Protein AF-A0A327JQZ3-F1 (afdb_monomer)

Organism: NCBI:txid29408

Sequence (83 aa):
MDARLSPGFRDPVNAAHAVFRAVMDALARPGAVVPLGEFAALAPPAPLRAGAAAVALTLFDQDTPAWLDPPLAAALEHRRVVV

pLDDT: mean 84.64, std 14.23, range [40.44, 98.0]

Structure (mmCIF, N/CA/C/O backbone):
data_AF-A0A327JQZ3-F1
#
_entry.id   AF-A0A327JQZ3-F1
#
loop_
_atom_site.group_PDB
_atom_site.id
_atom_site.type_symbol
_atom_site.label_atom_id
_atom_site.label_alt_id
_atom_site.label_comp_id
_atom_site.label_asym_id
_atom_site.label_entity_id
_atom_site.label_seq_id
_atom_site.pdbx_PDB_ins_code
_atom_site.Cartn_x
_atom_site.Cartn_y
_atom_site.Cartn_z
_atom_site.occupancy
_atom_site.B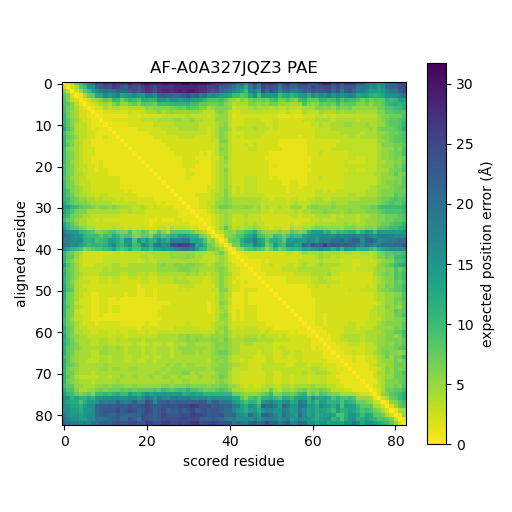_iso_or_equiv
_atom_site.auth_seq_id
_atom_site.auth_comp_id
_atom_site.auth_asym_id
_atom_site.auth_atom_id
_atom_site.pdbx_PDB_model_num
ATOM 1 N N . MET A 1 1 ? -0.549 -20.111 14.628 1.00 40.44 1 MET A N 1
ATOM 2 C CA . MET A 1 1 ? -0.017 -20.603 13.343 1.00 40.44 1 MET A CA 1
ATOM 3 C C . MET A 1 1 ? 0.883 -19.499 12.860 1.00 40.44 1 MET A C 1
ATOM 5 O O . MET A 1 1 ? 0.347 -18.432 12.627 1.00 40.44 1 MET A O 1
ATOM 9 N N . ASP A 1 2 ? 2.197 -19.717 12.820 1.00 44.91 2 ASP A N 1
ATOM 10 C CA . ASP A 1 2 ? 3.182 -18.665 12.546 1.00 44.91 2 ASP A CA 1
ATOM 11 C C . ASP A 1 2 ? 2.817 -17.880 11.278 1.00 44.91 2 ASP A C 1
ATOM 13 O O . ASP A 1 2 ? 2.970 -18.394 10.162 1.00 44.91 2 ASP A O 1
ATOM 17 N N . ALA A 1 3 ? 2.310 -16.651 11.429 1.00 56.47 3 ALA A N 1
ATOM 18 C CA . ALA A 1 3 ? 2.035 -15.785 10.294 1.00 56.47 3 ALA A CA 1
ATOM 19 C C . ALA A 1 3 ? 3.377 -15.326 9.718 1.00 56.47 3 ALA A C 1
ATOM 21 O O . ALA A 1 3 ? 3.963 -14.320 10.120 1.00 56.47 3 ALA A O 1
ATOM 22 N N . ARG A 1 4 ? 3.909 -16.111 8.779 1.00 66.31 4 ARG A N 1
ATOM 23 C CA . ARG A 1 4 ? 5.096 -15.731 8.013 1.00 66.31 4 ARG A CA 1
ATOM 24 C C . ARG A 1 4 ? 4.771 -14.428 7.284 1.00 66.31 4 ARG A C 1
ATOM 26 O O . ARG A 1 4 ? 3.819 -14.377 6.507 1.00 66.31 4 ARG A O 1
ATOM 33 N N . LEU A 1 5 ? 5.555 -13.384 7.554 1.00 74.00 5 LEU A N 1
ATOM 34 C CA . LEU A 1 5 ? 5.446 -12.098 6.868 1.00 74.00 5 LEU A CA 1
ATOM 35 C C . LEU A 1 5 ? 5.462 -12.332 5.354 1.00 74.00 5 LEU A C 1
ATOM 37 O O . LEU A 1 5 ? 6.360 -12.993 4.827 1.00 74.00 5 LEU A O 1
ATOM 41 N N . SER A 1 6 ? 4.450 -11.810 4.664 1.00 80.56 6 SER A N 1
ATOM 42 C CA . SER A 1 6 ? 4.427 -11.832 3.203 1.00 80.56 6 SER A CA 1
ATOM 43 C C . SER A 1 6 ? 5.508 -10.885 2.671 1.00 80.56 6 SER A C 1
ATOM 45 O O . SER A 1 6 ? 5.694 -9.806 3.239 1.00 80.56 6 SER A O 1
ATOM 47 N N . PRO A 1 7 ? 6.242 -11.261 1.612 1.00 86.50 7 PRO A N 1
ATOM 48 C CA . PRO A 1 7 ? 7.259 -10.389 1.040 1.00 86.50 7 PRO A CA 1
ATOM 49 C C . PRO A 1 7 ? 6.624 -9.120 0.452 1.00 86.50 7 PRO A C 1
ATOM 51 O O . PRO A 1 7 ? 5.523 -9.160 -0.098 1.00 86.50 7 PRO A O 1
ATOM 54 N N . GLY A 1 8 ? 7.343 -8.000 0.557 1.00 88.94 8 GLY A N 1
ATOM 55 C CA . GLY A 1 8 ? 7.006 -6.755 -0.134 1.00 88.94 8 GLY A CA 1
ATOM 56 C C . GLY A 1 8 ? 7.408 -6.782 -1.614 1.00 88.94 8 GLY A C 1
ATOM 57 O O . GLY A 1 8 ? 7.497 -7.837 -2.243 1.00 88.94 8 GLY A O 1
ATOM 58 N N . PHE A 1 9 ? 7.681 -5.609 -2.187 1.00 91.19 9 PHE A N 1
ATOM 59 C CA . PHE A 1 9 ? 8.169 -5.508 -3.563 1.00 91.19 9 PHE A CA 1
ATOM 60 C C . PHE A 1 9 ? 9.515 -6.222 -3.761 1.00 91.19 9 PHE A C 1
ATOM 62 O O . PHE A 1 9 ? 10.415 -6.124 -2.930 1.00 91.19 9 PHE A O 1
ATOM 69 N N . ARG A 1 10 ? 9.682 -6.882 -4.916 1.00 90.06 10 ARG A N 1
ATOM 70 C CA . ARG A 1 10 ? 10.959 -7.496 -5.330 1.00 90.06 10 ARG A CA 1
ATOM 71 C C . ARG A 1 10 ? 12.044 -6.455 -5.632 1.00 90.06 10 ARG A C 1
ATOM 73 O O . ARG A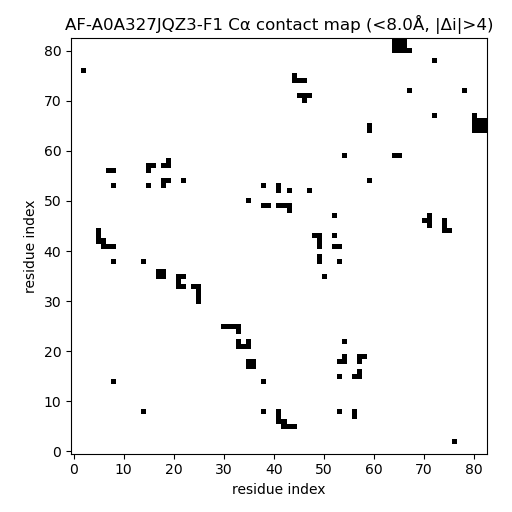 1 10 ? 13.215 -6.712 -5.386 1.00 90.06 10 ARG A O 1
ATOM 80 N N . ASP A 1 11 ? 11.643 -5.309 -6.179 1.00 91.25 11 ASP A N 1
ATOM 81 C CA . ASP A 1 11 ? 12.486 -4.134 -6.424 1.00 91.25 11 ASP A CA 1
ATOM 82 C C . ASP A 1 11 ? 11.818 -2.921 -5.752 1.00 91.25 11 ASP A C 1
ATOM 84 O O . ASP A 1 11 ? 10.987 -2.255 -6.377 1.00 91.25 11 ASP A O 1
ATOM 88 N N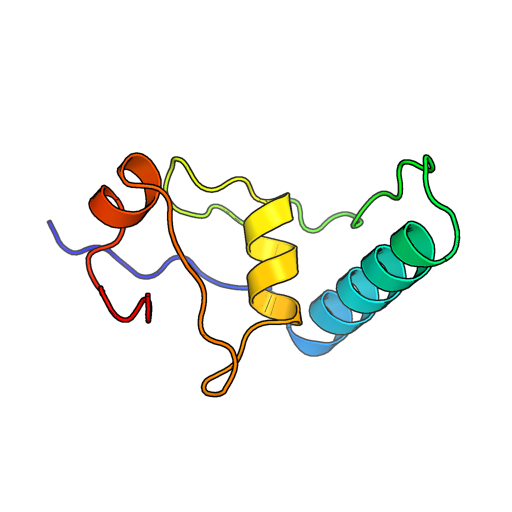 . PRO A 1 12 ? 12.083 -2.691 -4.450 1.00 90.25 12 PRO A N 1
ATOM 89 C CA . PRO A 1 12 ? 11.322 -1.738 -3.647 1.00 90.25 12 PRO A CA 1
ATOM 90 C C . PRO A 1 12 ? 11.367 -0.306 -4.166 1.00 90.25 12 PRO A C 1
ATOM 92 O O . PRO A 1 12 ? 10.341 0.365 -4.162 1.00 90.25 12 PRO A O 1
ATOM 95 N N . VAL A 1 13 ? 12.525 0.151 -4.648 1.00 92.31 13 VAL A N 1
ATOM 96 C CA . VAL A 1 13 ? 12.710 1.544 -5.077 1.00 92.31 13 VAL A CA 1
ATOM 97 C C . VAL A 1 13 ? 11.921 1.816 -6.352 1.00 92.31 13 VAL A C 1
ATOM 99 O O . VAL A 1 13 ? 11.101 2.735 -6.397 1.00 92.31 13 VAL A O 1
ATOM 102 N N . ASN A 1 14 ? 12.128 0.997 -7.385 1.00 91.62 14 ASN A N 1
ATOM 103 C CA . ASN A 1 14 ? 11.468 1.215 -8.669 1.00 91.62 14 ASN A CA 1
ATOM 104 C C . ASN A 1 14 ? 9.958 0.981 -8.571 1.00 91.62 14 ASN A C 1
ATOM 106 O O . ASN A 1 14 ? 9.181 1.743 -9.151 1.00 91.62 14 ASN A O 1
ATOM 110 N N . ALA A 1 15 ? 9.537 -0.031 -7.807 1.00 92.38 15 ALA A N 1
ATOM 111 C CA . ALA A 1 15 ? 8.122 -0.314 -7.607 1.00 92.38 15 ALA A CA 1
ATOM 112 C C . ALA A 1 15 ? 7.419 0.810 -6.833 1.00 92.38 15 ALA A C 1
ATOM 114 O O . ALA A 1 15 ? 6.398 1.307 -7.307 1.00 92.38 15 ALA A O 1
ATOM 115 N N . ALA A 1 16 ? 7.982 1.274 -5.711 1.00 92.88 16 ALA A N 1
ATOM 116 C CA . ALA A 1 16 ? 7.391 2.365 -4.937 1.00 92.88 16 ALA A CA 1
ATOM 117 C C . ALA A 1 16 ? 7.275 3.651 -5.772 1.00 92.88 16 ALA A C 1
ATOM 119 O O . ALA A 1 16 ? 6.219 4.279 -5.801 1.00 92.88 16 ALA A O 1
ATOM 120 N N . HIS A 1 17 ? 8.308 4.017 -6.537 1.00 94.19 17 HIS A N 1
ATOM 121 C CA . HIS A 1 17 ? 8.243 5.194 -7.410 1.00 94.19 17 HIS A CA 1
ATOM 122 C C . HIS A 1 17 ? 7.162 5.080 -8.491 1.00 94.19 17 HIS A C 1
ATOM 124 O O . HIS A 1 17 ? 6.437 6.042 -8.750 1.00 94.19 17 HIS A O 1
ATOM 130 N N . ALA A 1 18 ? 7.042 3.920 -9.135 1.00 94.19 18 ALA A N 1
ATOM 131 C CA . ALA A 1 18 ? 6.031 3.698 -10.160 1.00 94.19 18 ALA A CA 1
ATOM 132 C C . ALA A 1 18 ? 4.606 3.738 -9.583 1.00 94.19 18 ALA A C 1
ATOM 134 O O . ALA A 1 18 ? 3.739 4.396 -10.161 1.00 94.19 18 ALA A O 1
ATOM 135 N N . VAL A 1 19 ? 4.375 3.117 -8.419 1.00 95.44 19 VAL A N 1
ATOM 136 C CA . VAL A 1 19 ? 3.083 3.190 -7.718 1.00 95.44 19 VAL A CA 1
ATOM 137 C C . VAL A 1 19 ? 2.774 4.621 -7.294 1.00 95.44 19 VAL A C 1
ATOM 139 O O . VAL A 1 19 ? 1.662 5.088 -7.528 1.00 95.44 19 VAL A O 1
ATOM 142 N N . PHE A 1 20 ? 3.745 5.346 -6.733 1.00 95.62 20 PHE A N 1
ATOM 143 C CA . PHE A 1 20 ? 3.564 6.741 -6.334 1.00 95.62 20 PHE A CA 1
ATOM 144 C C . PHE A 1 20 ? 3.122 7.595 -7.524 1.00 95.62 20 PHE A C 1
ATOM 146 O O . PHE A 1 20 ? 2.125 8.310 -7.436 1.00 95.62 20 PHE A O 1
ATOM 153 N N . ARG A 1 21 ? 3.797 7.466 -8.674 1.00 95.50 21 ARG A N 1
ATOM 154 C CA . ARG A 1 21 ? 3.410 8.172 -9.906 1.00 95.50 21 ARG A CA 1
ATOM 155 C C . ARG A 1 21 ? 1.999 7.812 -10.355 1.00 95.50 21 ARG A C 1
ATOM 157 O O . ARG A 1 21 ? 1.231 8.713 -10.663 1.00 95.50 21 ARG A O 1
ATOM 164 N N . ALA A 1 22 ? 1.640 6.530 -10.345 1.00 95.50 22 ALA A N 1
ATOM 165 C CA . ALA A 1 22 ? 0.300 6.091 -10.723 1.00 95.50 22 ALA A CA 1
ATOM 166 C C . ALA A 1 22 ? -0.787 6.656 -9.786 1.00 95.50 22 ALA A C 1
ATOM 168 O O . ALA A 1 22 ? -1.843 7.084 -10.253 1.00 95.50 22 ALA A O 1
ATOM 169 N N . VAL A 1 23 ? -0.518 6.716 -8.476 1.00 95.50 23 VAL A N 1
ATOM 170 C CA . VAL A 1 23 ? -1.416 7.345 -7.494 1.00 95.50 23 VAL A CA 1
ATOM 171 C C . VAL A 1 23 ? -1.550 8.841 -7.769 1.00 95.50 23 VAL A C 1
ATOM 173 O O . VAL A 1 23 ? -2.670 9.342 -7.865 1.00 95.50 23 VAL A O 1
ATOM 176 N N . MET A 1 24 ? -0.438 9.553 -7.959 1.00 97.31 24 MET A N 1
ATOM 177 C CA . MET A 1 24 ? -0.465 10.986 -8.269 1.00 97.31 24 MET A CA 1
ATOM 178 C C . MET A 1 24 ? -1.199 11.278 -9.586 1.00 97.31 24 MET A C 1
ATOM 180 O O . MET A 1 24 ? -1.988 12.219 -9.652 1.00 97.31 24 MET A O 1
ATOM 184 N N . ASP A 1 25 ? -1.017 10.437 -10.604 1.00 97.06 25 ASP A N 1
ATOM 185 C CA . ASP A 1 25 ? -1.700 10.536 -11.897 1.00 97.06 25 ASP A CA 1
ATOM 186 C C . ASP A 1 25 ? -3.215 10.311 -11.793 1.00 97.06 25 ASP A C 1
ATOM 188 O O . ASP A 1 25 ? -3.977 10.915 -12.559 1.00 97.06 25 ASP A O 1
ATOM 192 N N . ALA A 1 26 ? -3.650 9.435 -10.880 1.00 96.19 26 ALA A N 1
ATOM 193 C CA . ALA A 1 26 ? -5.060 9.185 -10.591 1.00 96.19 26 ALA A CA 1
ATOM 194 C C . ALA A 1 26 ? -5.682 10.348 -9.807 1.00 96.19 26 ALA A C 1
ATOM 196 O O . ALA A 1 26 ? -6.783 10.794 -10.130 1.00 96.19 26 ALA A O 1
ATOM 197 N N . LEU A 1 27 ? -4.957 10.889 -8.822 1.00 97.06 27 LEU A N 1
ATOM 198 C CA . LEU A 1 27 ? -5.396 12.051 -8.042 1.00 97.06 27 LEU A CA 1
ATOM 199 C C . LEU A 1 27 ? -5.49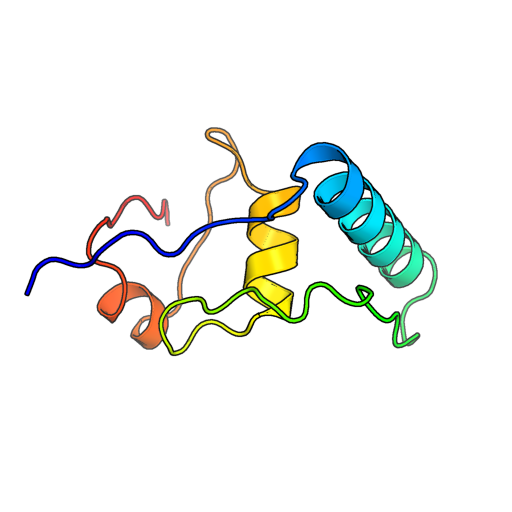6 13.318 -8.902 1.00 97.06 27 LEU A C 1
ATOM 201 O O . LEU A 1 27 ? -6.435 14.094 -8.742 1.00 97.06 27 LEU A O 1
ATOM 205 N N . ALA A 1 28 ? -4.572 13.511 -9.847 1.00 98.00 28 ALA A N 1
ATOM 206 C CA . ALA A 1 28 ? -4.588 14.645 -10.770 1.00 98.00 28 ALA A CA 1
ATOM 207 C C . ALA A 1 28 ? -5.737 14.587 -11.795 1.00 98.00 28 ALA A C 1
ATOM 209 O O . ALA A 1 28 ? -6.088 15.611 -12.383 1.00 98.00 28 ALA A O 1
ATOM 210 N N . ARG A 1 29 ? -6.320 13.403 -12.036 1.00 97.62 29 ARG A N 1
ATOM 211 C CA . ARG A 1 29 ? -7.401 13.184 -13.013 1.00 97.62 29 ARG A CA 1
ATOM 212 C C . ARG A 1 29 ? -8.528 12.344 -12.400 1.00 97.62 29 ARG A C 1
ATOM 214 O O . ARG A 1 29 ? -8.672 11.168 -12.749 1.00 97.62 29 ARG A O 1
ATOM 221 N N . PRO A 1 30 ? -9.345 12.929 -11.507 1.00 96.06 30 PRO A N 1
ATOM 222 C CA . PRO A 1 30 ? -10.449 12.215 -10.881 1.00 96.06 30 PRO A CA 1
ATOM 223 C C . PRO A 1 30 ? -11.361 11.537 -11.913 1.00 96.06 30 PRO A C 1
ATOM 225 O O . PRO A 1 30 ? -11.734 12.135 -12.920 1.00 96.06 30 PRO A O 1
ATOM 228 N N . GLY A 1 31 ? -11.709 10.274 -11.659 1.00 95.56 31 GLY A N 1
ATOM 229 C CA . GLY A 1 31 ? -12.510 9.441 -12.564 1.00 95.56 31 GLY A CA 1
ATOM 230 C C . GLY A 1 31 ? -11.701 8.616 -13.573 1.00 95.56 31 GLY A C 1
ATOM 231 O O . GLY A 1 31 ? -12.265 7.720 -14.199 1.00 95.56 31 GLY A O 1
ATOM 232 N N . ALA A 1 32 ? -10.392 8.849 -13.710 1.00 94.81 32 ALA A N 1
ATOM 233 C CA . ALA A 1 32 ? -9.524 7.991 -14.513 1.00 94.81 32 ALA A CA 1
ATOM 234 C C . ALA A 1 32 ? -9.143 6.703 -13.761 1.00 94.81 32 ALA A C 1
ATOM 236 O O . ALA A 1 32 ? -8.730 6.737 -12.602 1.00 94.81 32 ALA A O 1
ATOM 237 N N . VAL A 1 33 ? -9.211 5.560 -14.451 1.00 93.94 33 VA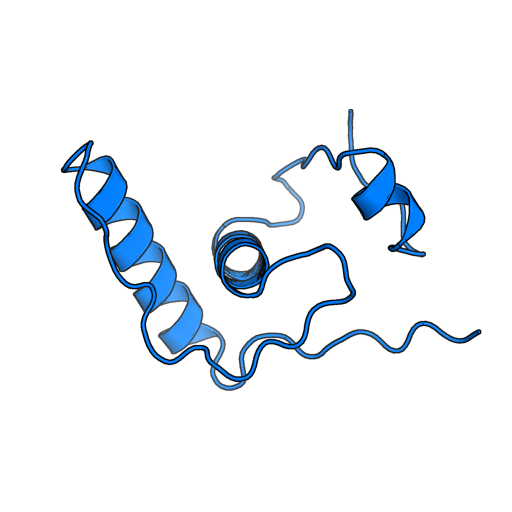L A N 1
ATOM 238 C CA . VAL A 1 33 ? -8.641 4.295 -13.966 1.00 93.94 33 VAL A CA 1
ATOM 239 C C . VAL A 1 33 ? -7.177 4.235 -14.393 1.00 93.94 33 VAL A C 1
ATOM 241 O O . VAL A 1 33 ? -6.880 4.071 -15.575 1.00 93.94 33 VAL A O 1
ATOM 244 N N . VAL A 1 34 ? -6.263 4.379 -13.432 1.00 93.81 34 VAL A N 1
ATOM 245 C CA . VAL A 1 34 ? -4.817 4.306 -13.675 1.00 93.81 34 VAL A CA 1
ATOM 246 C C . VAL A 1 34 ? -4.300 2.927 -13.254 1.00 93.81 34 VAL A C 1
ATOM 248 O O . VAL A 1 34 ? -4.480 2.540 -12.097 1.00 93.81 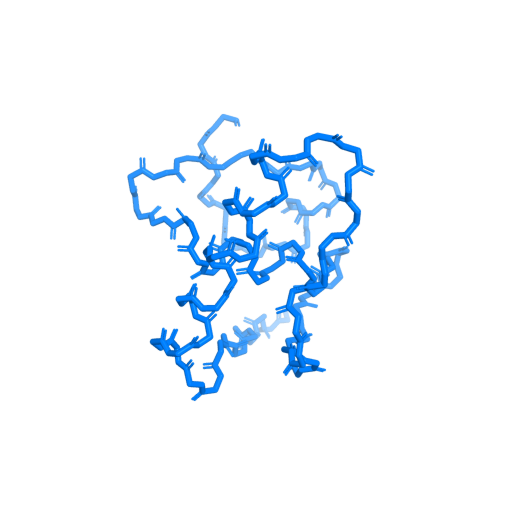34 VAL A O 1
ATOM 251 N N . PRO A 1 35 ? -3.673 2.156 -14.159 1.00 91.12 35 PRO A N 1
ATOM 252 C CA . PRO A 1 35 ? -3.075 0.883 -13.793 1.00 91.12 35 PRO A CA 1
ATOM 253 C C . PRO A 1 35 ? -1.857 1.122 -12.899 1.00 91.12 35 PRO A C 1
ATOM 255 O O . PRO A 1 35 ? -0.993 1.934 -13.218 1.00 91.12 35 PRO A O 1
ATOM 258 N N . LEU A 1 36 ? -1.752 0.362 -11.809 1.00 87.19 36 LEU A N 1
ATOM 259 C CA . LEU A 1 36 ? -0.568 0.404 -10.953 1.00 87.19 36 LEU A CA 1
ATOM 260 C C . LEU A 1 36 ? 0.635 -0.314 -11.588 1.00 87.19 36 LEU A C 1
ATOM 262 O O . LEU A 1 36 ? 1.701 -0.232 -11.023 1.00 87.19 36 LEU A O 1
ATOM 266 N N . GLY A 1 37 ? 0.518 -0.971 -12.748 1.00 74.81 37 GLY A N 1
ATOM 267 C CA . GLY A 1 37 ? 1.611 -1.719 -13.394 1.00 74.81 37 GLY A CA 1
ATOM 268 C C . GLY A 1 37 ? 1.681 -3.198 -12.986 1.00 74.81 37 GLY A C 1
ATOM 269 O O . GLY A 1 37 ? 0.874 -3.673 -12.184 1.00 74.81 37 GLY A O 1
ATOM 270 N N . GLU A 1 38 ? 2.633 -3.950 -13.554 1.00 66.88 38 GLU A N 1
ATOM 271 C CA . GLU A 1 38 ? 2.861 -5.378 -13.260 1.00 66.88 38 GLU A CA 1
ATOM 272 C C . GLU A 1 38 ? 3.538 -5.583 -11.892 1.00 66.88 38 GLU A C 1
ATOM 274 O O . GLU A 1 38 ? 4.641 -6.111 -11.774 1.00 66.88 38 GLU A O 1
ATOM 279 N N . PHE A 1 39 ? 2.855 -5.213 -10.811 1.00 63.72 39 PHE A N 1
ATOM 280 C CA . PHE A 1 39 ? 3.242 -5.599 -9.446 1.00 63.72 39 PHE A CA 1
ATOM 281 C C . PHE A 1 39 ? 2.566 -6.908 -9.017 1.00 63.72 39 PHE A C 1
ATOM 283 O O . PHE A 1 39 ? 2.290 -7.147 -7.842 1.00 63.72 39 PHE A O 1
ATOM 290 N N . ALA A 1 40 ? 2.340 -7.774 -10.010 1.00 52.22 40 ALA A N 1
ATOM 291 C CA . ALA A 1 40 ? 1.530 -8.990 -10.004 1.00 52.22 40 ALA A CA 1
ATOM 292 C C . ALA A 1 40 ? 1.981 -10.094 -9.028 1.00 52.22 40 ALA A C 1
ATOM 294 O O . ALA A 1 40 ? 1.340 -11.136 -8.958 1.00 52.22 40 ALA A O 1
ATOM 295 N N . ALA A 1 41 ? 3.053 -9.888 -8.264 1.00 67.94 41 ALA A N 1
ATOM 296 C CA . ALA A 1 41 ? 3.565 -10.885 -7.328 1.00 67.94 41 ALA A CA 1
ATOM 297 C C . ALA A 1 41 ? 3.275 -10.574 -5.852 1.00 67.94 41 ALA A C 1
ATOM 299 O O . ALA A 1 41 ? 3.638 -11.380 -4.997 1.00 67.94 41 ALA A O 1
ATOM 300 N N . LEU A 1 42 ? 2.635 -9.442 -5.522 1.00 88.12 42 LEU A N 1
ATOM 301 C CA . LEU A 1 42 ? 2.190 -9.239 -4.144 1.00 88.12 42 LEU A CA 1
ATOM 302 C C . LEU A 1 42 ? 1.079 -10.244 -3.824 1.00 88.12 42 LEU A C 1
ATOM 304 O O . LEU A 1 42 ? -0.010 -10.190 -4.395 1.00 88.12 42 LEU A O 1
ATOM 308 N N . ALA A 1 43 ? 1.363 -11.129 -2.873 1.00 88.38 43 ALA A N 1
ATOM 309 C CA . ALA A 1 43 ? 0.416 -12.075 -2.297 1.00 88.38 43 ALA A CA 1
ATOM 310 C C . ALA A 1 43 ? 0.155 -11.707 -0.824 1.00 88.38 43 ALA A C 1
ATOM 312 O O . ALA A 1 43 ? 0.594 -12.433 0.069 1.00 88.38 43 ALA A O 1
ATOM 313 N N . PRO A 1 44 ? -0.478 -10.548 -0.547 1.00 87.44 44 PRO A N 1
ATOM 314 C CA . PRO A 1 44 ? -0.806 -10.163 0.819 1.00 87.44 44 PRO A CA 1
ATOM 315 C C . PRO A 1 44 ? -1.828 -11.138 1.430 1.00 87.44 44 PRO A C 1
ATOM 317 O O . PRO A 1 44 ? -2.582 -11.785 0.694 1.00 87.44 44 PRO A O 1
ATOM 320 N N . PRO A 1 45 ? -1.898 -11.233 2.769 1.00 85.44 45 PRO A N 1
ATOM 321 C CA . PRO A 1 45 ? -2.906 -12.050 3.425 1.00 85.44 45 PRO A CA 1
ATOM 322 C C . PRO A 1 45 ? -4.309 -11.542 3.079 1.00 85.44 45 PRO A C 1
ATOM 324 O O . PRO A 1 45 ? -4.584 -10.339 3.106 1.00 85.44 45 PRO A O 1
ATOM 327 N N . ALA A 1 46 ? -5.216 -12.470 2.775 1.00 86.38 46 ALA A N 1
ATOM 328 C CA . ALA A 1 46 ? -6.626 -12.139 2.625 1.00 86.38 46 ALA A CA 1
ATOM 329 C C . ALA A 1 46 ? -7.152 -11.490 3.925 1.00 86.38 46 ALA A C 1
ATOM 331 O O . ALA A 1 46 ? -6.760 -11.931 5.006 1.00 86.38 46 ALA A O 1
ATOM 332 N N . PRO A 1 47 ? -8.036 -10.475 3.853 1.00 90.62 47 PRO A N 1
ATOM 333 C CA . PRO A 1 47 ? -8.743 -9.978 2.665 1.00 90.62 47 PRO A CA 1
ATOM 334 C C . PRO A 1 47 ? -8.040 -8.837 1.896 1.00 90.62 47 PRO A C 1
ATOM 336 O O . PRO A 1 47 ? -8.644 -8.266 0.983 1.00 90.62 47 PRO A O 1
ATOM 339 N N . LEU A 1 48 ? -6.793 -8.477 2.225 1.00 89.38 48 LEU A N 1
ATOM 340 C CA . LEU A 1 48 ? -6.101 -7.361 1.572 1.00 89.38 48 LEU A CA 1
ATOM 341 C C . LEU A 1 48 ? -5.856 -7.658 0.085 1.00 89.38 48 LEU A C 1
ATOM 343 O O . LEU A 1 48 ? -5.339 -8.709 -0.281 1.00 89.38 48 LEU A O 1
ATOM 347 N N . ARG A 1 49 ? -6.209 -6.718 -0.799 1.00 90.25 49 ARG A N 1
ATOM 348 C CA . ARG A 1 49 ? -5.974 -6.862 -2.247 1.00 90.25 49 ARG A CA 1
ATOM 349 C C . ARG A 1 49 ? -4.582 -6.355 -2.618 1.00 90.25 49 ARG A C 1
ATOM 351 O O . ARG A 1 49 ? -4.110 -5.373 -2.051 1.00 90.25 49 ARG A O 1
ATOM 358 N N . ALA A 1 50 ? -3.969 -6.957 -3.638 1.00 91.31 50 ALA A N 1
ATOM 359 C CA . ALA A 1 50 ? -2.620 -6.607 -4.097 1.00 91.31 50 ALA A CA 1
ATOM 360 C C . ALA A 1 50 ? -2.441 -5.109 -4.414 1.00 91.31 50 ALA A C 1
ATOM 362 O O . ALA A 1 50 ? -1.423 -4.530 -4.053 1.00 91.31 50 ALA A O 1
ATOM 363 N N . GLY A 1 51 ? -3.441 -4.456 -5.021 1.00 91.75 51 GLY A N 1
ATOM 364 C CA . GLY A 1 51 ? -3.383 -3.014 -5.298 1.00 91.75 51 GLY A CA 1
ATOM 365 C C . GLY A 1 51 ? -3.338 -2.156 -4.029 1.00 91.75 51 GLY A C 1
ATOM 366 O O . GLY A 1 51 ? -2.527 -1.243 -3.938 1.00 91.75 51 GLY A O 1
ATOM 367 N N . ALA A 1 52 ? -4.149 -2.487 -3.020 1.00 91.88 52 ALA A N 1
ATOM 368 C CA . ALA A 1 52 ? -4.129 -1.792 -1.733 1.00 91.88 52 ALA A CA 1
ATOM 369 C C . ALA A 1 52 ? -2.808 -2.033 -0.983 1.00 91.88 52 ALA A C 1
ATOM 371 O O . ALA A 1 52 ? -2.243 -1.097 -0.426 1.00 91.88 52 ALA A O 1
ATOM 372 N N . ALA A 1 53 ? -2.273 -3.258 -1.037 1.00 92.00 53 ALA A N 1
ATOM 373 C CA . ALA A 1 53 ? -0.954 -3.568 -0.491 1.00 92.00 53 ALA A CA 1
ATOM 374 C C . ALA A 1 53 ? 0.165 -2.777 -1.189 1.00 92.00 53 ALA A C 1
ATOM 376 O O . ALA A 1 53 ? 1.049 -2.260 -0.514 1.00 92.00 53 ALA A O 1
ATOM 377 N N . ALA A 1 54 ? 0.117 -2.633 -2.517 1.00 94.12 54 ALA A N 1
ATOM 378 C CA . ALA A 1 54 ? 1.095 -1.847 -3.268 1.00 94.12 54 ALA A CA 1
ATOM 379 C C . ALA A 1 54 ? 1.076 -0.365 -2.858 1.00 94.12 54 ALA A C 1
ATOM 381 O O . ALA A 1 54 ? 2.133 0.233 -2.658 1.00 94.12 54 ALA A O 1
ATOM 382 N N . VAL A 1 55 ? -0.118 0.212 -2.687 1.00 94.12 55 VAL A N 1
ATOM 383 C CA . VAL A 1 55 ? 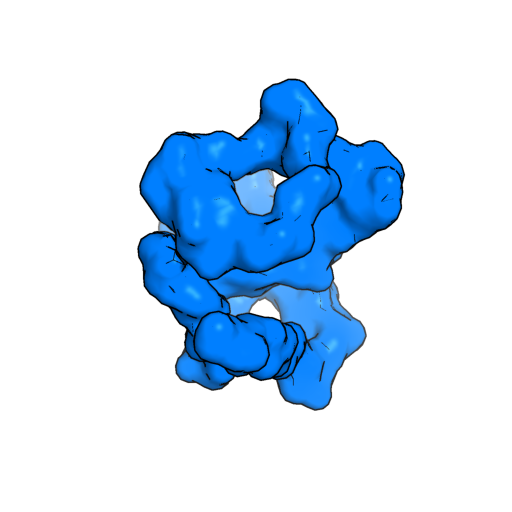-0.284 1.590 -2.200 1.00 94.12 55 VAL A CA 1
ATOM 384 C C . VAL A 1 55 ? 0.250 1.727 -0.773 1.00 94.12 55 VAL A C 1
ATOM 386 O O . VAL A 1 55 ? 1.037 2.633 -0.514 1.00 94.12 55 VAL A O 1
ATOM 389 N N . ALA A 1 56 ? -0.093 0.802 0.129 1.00 92.94 56 ALA A N 1
ATOM 390 C CA . ALA A 1 56 ? 0.395 0.817 1.508 1.00 92.94 56 ALA A CA 1
ATOM 391 C C . ALA A 1 56 ? 1.930 0.709 1.585 1.00 92.94 56 ALA A C 1
ATOM 393 O O . ALA A 1 56 ? 2.557 1.524 2.247 1.00 92.94 56 ALA A O 1
ATOM 394 N N . LEU A 1 57 ? 2.550 -0.216 0.840 1.00 92.62 57 LEU A N 1
ATOM 395 C CA . LEU A 1 57 ? 4.015 -0.362 0.757 1.00 92.62 57 LEU A CA 1
ATOM 396 C C . LEU A 1 57 ? 4.733 0.872 0.188 1.00 92.62 57 LEU A C 1
ATOM 398 O O . LEU A 1 57 ? 5.947 0.981 0.327 1.00 92.62 57 LEU A O 1
ATOM 402 N N . THR A 1 58 ? 4.005 1.754 -0.496 1.00 94.69 58 THR A N 1
ATOM 403 C CA . THR A 1 58 ? 4.558 2.953 -1.134 1.00 94.69 58 THR A CA 1
ATOM 404 C C . THR A 1 58 ? 4.375 4.201 -0.279 1.00 94.69 58 THR A C 1
ATOM 406 O O . THR A 1 58 ? 5.251 5.060 -0.272 1.00 94.69 58 THR A O 1
ATOM 409 N N . LEU A 1 59 ? 3.227 4.332 0.390 1.00 95.12 59 LEU A N 1
ATOM 410 C CA . LEU A 1 59 ? 2.826 5.573 1.056 1.00 95.12 59 LEU A CA 1
ATOM 411 C C . LEU A 1 59 ? 2.903 5.510 2.577 1.00 95.12 59 LEU A C 1
ATOM 413 O O . LEU A 1 59 ? 2.938 6.563 3.202 1.00 95.12 59 LEU A O 1
ATOM 417 N N . PHE A 1 60 ? 2.839 4.318 3.172 1.00 94.00 60 PHE A N 1
ATOM 418 C CA . PHE A 1 60 ? 2.787 4.196 4.624 1.00 94.00 60 PHE A CA 1
ATOM 419 C C . PHE A 1 60 ? 4.189 4.018 5.187 1.00 94.00 60 PHE A C 1
ATOM 421 O O . PHE A 1 60 ? 5.005 3.253 4.672 1.00 94.00 60 PHE A O 1
ATOM 428 N N . ASP A 1 61 ? 4.424 4.688 6.301 1.00 91.38 61 ASP A N 1
ATOM 429 C CA . ASP A 1 61 ? 5.625 4.593 7.110 1.00 91.38 61 ASP A CA 1
ATOM 430 C C . ASP A 1 61 ? 5.251 4.622 8.604 1.00 91.38 61 ASP A C 1
ATOM 432 O O . ASP A 1 61 ? 4.077 4.545 8.978 1.00 91.38 61 ASP A O 1
ATOM 436 N N . GLN A 1 62 ? 6.254 4.713 9.477 1.00 89.69 62 GLN A N 1
ATOM 437 C CA . GLN A 1 62 ? 6.062 4.795 10.929 1.00 89.69 62 GLN A CA 1
ATOM 438 C C . GLN A 1 62 ? 5.260 6.020 11.404 1.00 89.69 62 GLN A C 1
ATOM 440 O O . GLN A 1 62 ? 4.725 5.984 12.514 1.00 89.69 62 GLN A O 1
ATOM 445 N N . ASP A 1 63 ? 5.173 7.072 10.589 1.00 91.69 63 ASP A N 1
ATOM 446 C CA . ASP A 1 63 ? 4.512 8.342 10.904 1.00 91.69 63 ASP A CA 1
ATOM 447 C C . ASP A 1 63 ? 3.119 8.444 10.259 1.00 91.69 63 ASP A C 1
ATOM 449 O O . ASP A 1 63 ? 2.427 9.454 10.410 1.00 91.69 63 ASP A O 1
ATOM 453 N N . THR A 1 64 ? 2.676 7.372 9.593 1.00 89.62 64 THR A N 1
ATOM 454 C CA . THR A 1 64 ? 1.391 7.287 8.896 1.00 89.62 64 THR A CA 1
ATOM 455 C C . THR A 1 64 ? 0.470 6.266 9.576 1.00 89.62 64 THR A C 1
ATOM 457 O O . THR A 1 64 ? 0.426 5.098 9.178 1.00 89.62 64 THR A O 1
ATOM 460 N N . PRO A 1 65 ? -0.299 6.666 10.608 1.00 88.94 65 PRO A N 1
ATOM 461 C CA . PRO A 1 65 ? -1.366 5.840 11.154 1.00 88.94 65 PRO A CA 1
ATOM 462 C C . PRO A 1 65 ? -2.334 5.379 10.065 1.00 88.94 65 PRO A C 1
ATOM 464 O O . PRO A 1 65 ? -2.847 6.184 9.289 1.00 88.94 65 PRO A O 1
ATOM 467 N N . ALA A 1 66 ? -2.617 4.081 10.041 1.00 87.69 66 ALA A N 1
ATOM 468 C CA . ALA A 1 66 ? -3.665 3.500 9.219 1.00 87.69 66 ALA A CA 1
ATOM 469 C C . ALA A 1 66 ? -4.744 2.918 10.128 1.00 87.69 66 ALA A C 1
ATOM 471 O O . ALA A 1 66 ? -4.406 2.348 11.165 1.00 87.69 66 ALA A O 1
ATOM 472 N N . TRP A 1 67 ? -6.001 3.029 9.699 1.00 90.31 67 TRP A N 1
ATOM 473 C CA . TRP A 1 67 ? -7.140 2.276 10.223 1.00 90.31 67 TRP A CA 1
ATOM 474 C C . TRP A 1 67 ? -7.335 1.010 9.384 1.00 90.31 67 TRP A C 1
ATOM 476 O O . TRP A 1 67 ? -7.180 1.050 8.161 1.00 90.31 67 TRP A O 1
ATOM 486 N N . LEU A 1 68 ? -7.708 -0.101 10.021 1.00 89.19 68 LEU A N 1
ATOM 487 C CA . LEU A 1 68 ? -8.080 -1.340 9.338 1.00 89.19 68 LEU A CA 1
ATOM 488 C C . LEU A 1 68 ? -9.513 -1.714 9.698 1.00 89.19 68 LEU A C 1
ATOM 490 O O . LEU A 1 68 ? -9.888 -1.706 10.873 1.00 89.19 68 LEU A O 1
ATOM 494 N N . ASP A 1 69 ? -10.289 -2.118 8.697 1.00 89.44 69 ASP A N 1
ATOM 495 C CA . ASP A 1 69 ? -11.621 -2.655 8.929 1.00 89.44 69 ASP A CA 1
ATOM 496 C C . ASP A 1 69 ? -11.556 -3.971 9.729 1.00 89.44 69 ASP A C 1
ATOM 498 O O . ASP A 1 69 ? -10.558 -4.694 9.645 1.00 89.44 69 ASP A O 1
ATOM 502 N N . PRO A 1 70 ? -12.595 -4.319 10.515 1.00 89.19 70 PRO A N 1
ATOM 503 C CA . PRO A 1 70 ? -12.532 -5.463 11.428 1.00 89.19 70 PRO A CA 1
ATOM 504 C C . PRO A 1 70 ? -12.125 -6.798 10.772 1.00 89.19 70 PRO A C 1
ATOM 506 O O . PRO A 1 70 ? -11.313 -7.508 11.369 1.00 89.19 70 PRO A O 1
ATOM 509 N N . PRO A 1 71 ? -12.607 -7.148 9.559 1.00 89.12 71 PRO A N 1
ATOM 510 C CA . PRO A 1 71 ? -12.122 -8.319 8.827 1.00 89.12 71 PRO A CA 1
ATOM 511 C C . PRO A 1 71 ? -10.613 -8.312 8.563 1.00 89.12 71 PRO A C 1
ATOM 513 O O . PRO A 1 71 ? -9.944 -9.320 8.798 1.00 89.12 71 PRO A O 1
ATOM 516 N N . LEU A 1 72 ? -10.063 -7.190 8.094 1.00 87.56 72 LEU A N 1
ATOM 517 C CA . LEU A 1 72 ? -8.636 -7.069 7.807 1.00 87.56 72 LEU A CA 1
ATOM 518 C C . LEU A 1 72 ? -7.794 -7.016 9.090 1.00 87.56 72 LEU A C 1
ATOM 520 O O . LEU A 1 72 ? -6.748 -7.658 9.166 1.00 87.56 72 LEU A O 1
ATOM 524 N N . ALA A 1 73 ? -8.276 -6.331 10.127 1.00 87.38 73 ALA A N 1
ATOM 525 C CA . ALA A 1 73 ? -7.626 -6.281 11.434 1.00 87.38 73 ALA A CA 1
ATOM 526 C C . ALA A 1 73 ? -7.547 -7.663 12.109 1.00 87.38 73 ALA A C 1
ATOM 528 O O . ALA A 1 73 ? -6.560 -7.965 12.776 1.00 87.38 73 ALA A O 1
ATOM 529 N N . ALA A 1 74 ? -8.566 -8.512 11.936 1.00 85.25 74 ALA A N 1
ATOM 530 C CA . ALA A 1 74 ? -8.579 -9.872 12.475 1.00 85.25 74 ALA A CA 1
ATOM 531 C C . ALA A 1 74 ? -7.603 -10.817 11.752 1.00 85.25 74 ALA A C 1
ATOM 533 O O . ALA A 1 74 ? -7.137 -11.786 12.350 1.00 85.25 74 ALA A O 1
ATOM 534 N N . ALA A 1 75 ? -7.290 -10.539 10.483 1.00 81.94 75 ALA A N 1
ATOM 535 C CA . ALA A 1 75 ? -6.384 -11.350 9.672 1.00 81.94 75 ALA A CA 1
ATOM 536 C C . ALA A 1 75 ? -4.891 -11.063 9.929 1.00 81.94 75 ALA A C 1
ATOM 538 O O . ALA A 1 75 ? -4.041 -11.865 9.540 1.00 81.94 75 ALA A O 1
ATOM 539 N N . LEU A 1 76 ? -4.551 -9.938 10.570 1.00 74.56 76 LEU A N 1
ATOM 540 C CA . LEU A 1 76 ? -3.169 -9.525 10.829 1.00 74.56 76 LEU A CA 1
ATOM 541 C C . LEU A 1 76 ? -2.801 -9.733 12.308 1.00 74.56 76 LEU A C 1
ATOM 543 O O . LEU A 1 76 ? -3.402 -9.138 13.199 1.00 74.56 76 LEU A O 1
ATOM 547 N N . GLU A 1 77 ? -1.773 -10.542 12.588 1.00 62.88 77 GLU A N 1
ATOM 548 C CA . GLU A 1 77 ? -1.320 -10.813 13.969 1.00 62.88 77 GLU A CA 1
ATOM 549 C C . GLU A 1 77 ? -0.730 -9.567 14.669 1.00 62.88 77 GLU A C 1
ATOM 551 O O . GLU A 1 77 ? -0.879 -9.404 15.883 1.00 62.88 77 GLU A O 1
ATOM 556 N N . HIS A 1 78 ? -0.094 -8.655 13.922 1.00 61.56 78 HIS A N 1
ATOM 557 C CA . HIS A 1 78 ? 0.589 -7.475 14.467 1.00 61.56 78 HIS A CA 1
ATOM 558 C C . HIS A 1 78 ? -0.324 -6.241 14.461 1.00 61.56 78 HIS A C 1
ATOM 560 O O . HIS A 1 78 ? -0.378 -5.471 13.503 1.00 61.56 78 HIS A O 1
ATOM 566 N N . ARG A 1 79 ? -1.039 -6.037 15.571 1.00 57.34 79 ARG A N 1
ATOM 567 C CA . ARG A 1 79 ? -1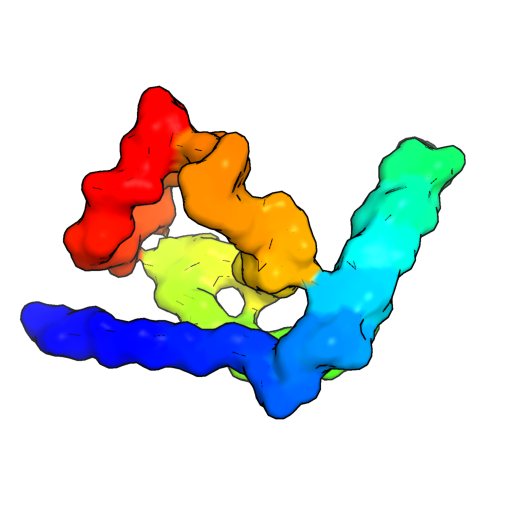.970 -4.917 15.782 1.00 57.34 79 ARG A CA 1
ATOM 568 C C . ARG A 1 79 ? -1.256 -3.648 16.258 1.00 57.34 79 ARG A C 1
ATOM 570 O O . ARG A 1 79 ? -1.328 -3.299 17.434 1.00 57.34 79 ARG A O 1
ATOM 577 N N . ARG A 1 80 ? -0.591 -2.923 15.358 1.00 55.31 80 ARG A N 1
ATOM 578 C CA . ARG A 1 80 ? -0.336 -1.482 15.559 1.00 55.31 80 ARG A CA 1
ATOM 579 C C . ARG A 1 80 ? -0.966 -0.687 14.424 1.00 55.31 80 ARG A C 1
ATOM 581 O O . ARG A 1 80 ? -0.313 -0.294 13.472 1.00 55.31 80 ARG A O 1
ATOM 588 N N . VAL A 1 81 ? -2.267 -0.502 14.579 1.00 55.34 81 VAL A N 1
ATOM 589 C CA . VAL A 1 81 ? -3.175 0.313 13.770 1.00 55.34 81 VAL A CA 1
ATOM 590 C C . VAL A 1 81 ? -3.671 1.359 14.757 1.00 55.34 81 VAL A C 1
ATOM 592 O O . VAL A 1 81 ? -4.204 0.989 15.806 1.00 55.34 81 VAL A O 1
ATOM 595 N N . VAL A 1 82 ? -3.355 2.631 14.527 1.00 54.75 82 VAL A N 1
ATOM 596 C CA . VAL A 1 82 ? -3.663 3.696 15.488 1.00 54.75 82 VAL A CA 1
ATOM 597 C C . VAL A 1 82 ? -4.921 4.410 15.004 1.00 54.75 82 VAL A C 1
ATOM 599 O O . VAL A 1 82 ? -4.857 5.188 14.058 1.00 54.75 82 VAL A O 1
ATOM 602 N N . VAL A 1 83 ? -6.004 4.128 15.742 1.00 47.00 83 VAL A N 1
ATOM 603 C CA . VAL A 1 83 ? -7.409 4.573 15.619 1.00 47.00 83 VAL A CA 1
ATOM 604 C C . VAL A 1 83 ? -8.211 3.853 14.554 1.00 47.00 83 VAL A C 1
ATOM 606 O O . VAL A 1 83 ? -7.880 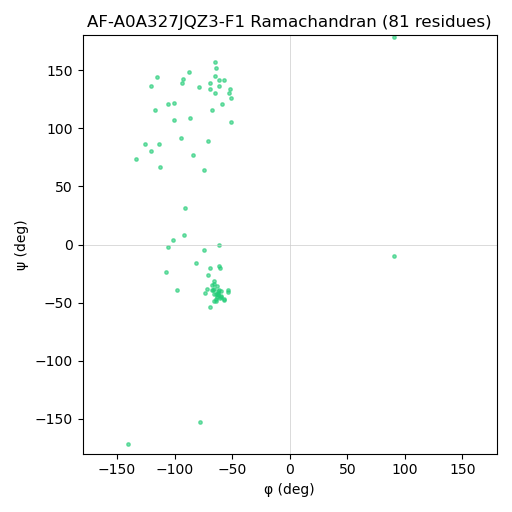3.982 13.361 1.00 47.00 83 VAL A O 1
#

Radius of gyration: 13.68 Å; Cα contacts (8 Å, |Δi|>4): 74; chains: 1; bounding box: 25×35×30 Å

Nearest PDB structures (foldseek):
  7z19-assembly1_B  TM=8.928E-01  e=8.676E-02  Escherichia coli

Foldseek 3Di:
DPPDDFDAQPDLPVLLVLQVVQVVVCVVPPPDDGDSPPSVPRPDFPPDDSNNSSVCSNPDDPVDAADDDPRRCVRDPDPPHDD

Solvent-accessible surface area (backbone atoms only — not comparable to full-atom values): 5354 Å² total; per-residue (Å²): 128,87,79,72,80,64,72,74,70,93,51,54,68,66,50,32,53,48,35,50,50,31,51,52,56,26,68,76,36,78,91,55,90,60,73,67,67,93,65,83,77,49,66,55,68,67,77,53,49,48,69,60,51,52,50,45,74,50,74,54,54,98,87,46,74,45,68,65,59,68,73,49,48,71,59,44,91,79,83,84,58,62,106

Mean predicted aligned error: 5.9 Å

InterPro domains:
  IPR008772 Bacterial phosphonate metabolism, PhnH [PF05845] (7-74)
  IPR038058 PhnH-like superfamily [G3DSA:3.40.50.11310] (3-82)
  IPR038058 PhnH-like superfamily [SSF159709] (16-75)

Secondary structure (DSSP, 8-state):
---PPPP--SSHHHHHHHHHHHHHHHHTSTT------S-TT--PPTT--HHHHHHHHHH--TT------HHHHHH-S------